Protein AF-A0A6I5CK55-F1 (afdb_monomer_lite)

Radius of gyration: 9.83 Å; chains: 1; bounding box: 26×17×22 Å

pLDDT: mean 90.34, std 12.11, range [53.0, 98.25]

Structure (mmCIF, N/CA/C/O backbone):
data_AF-A0A6I5CK55-F1
#
_entry.id   AF-A0A6I5CK55-F1
#
loop_
_atom_site.group_PDB
_atom_site.id
_atom_site.type_symbol
_atom_site.label_atom_id
_atom_site.label_alt_id
_atom_site.label_comp_id
_atom_site.label_asym_id
_atom_site.label_entity_id
_atom_site.label_seq_id
_atom_site.pdbx_PDB_ins_code
_atom_site.Cartn_x
_atom_site.Cartn_y
_atom_site.Cartn_z
_atom_site.occupancy
_atom_site.B_iso_or_equiv
_atom_site.auth_seq_id
_atom_site.auth_comp_id
_atom_site.auth_asym_id
_atom_site.auth_atom_id
_atom_site.pdbx_PDB_model_num
ATOM 1 N N . MET A 1 1 ? -16.719 4.599 0.794 1.00 80.25 1 MET A N 1
ATOM 2 C CA . MET A 1 1 ? -15.668 3.563 0.941 1.00 80.25 1 MET A CA 1
ATOM 3 C C . MET A 1 1 ? -14.395 4.074 0.274 1.00 80.25 1 MET A C 1
ATOM 5 O O . MET A 1 1 ? -14.530 4.760 -0.728 1.00 80.25 1 MET A O 1
ATOM 9 N N . ARG A 1 2 ? -13.200 3.834 0.835 1.00 95.81 2 ARG A N 1
ATOM 10 C CA . ARG A 1 2 ? -11.922 4.361 0.308 1.00 95.81 2 ARG A CA 1
ATOM 11 C C . ARG A 1 2 ? -11.134 3.232 -0.357 1.00 95.81 2 ARG A C 1
ATOM 13 O O . ARG A 1 2 ? -10.924 2.198 0.2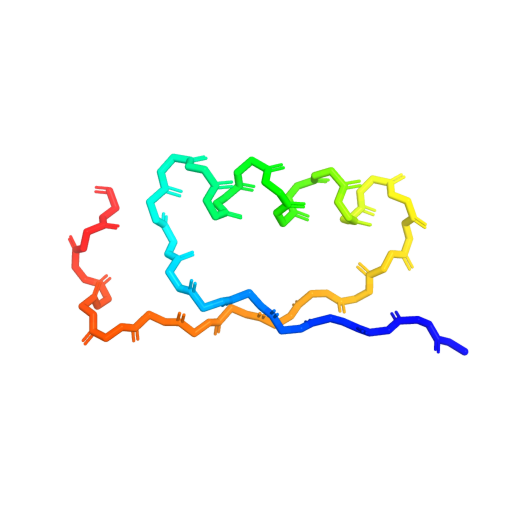76 1.00 95.81 2 ARG A O 1
ATOM 20 N N . THR A 1 3 ? -10.709 3.432 -1.600 1.00 97.62 3 THR A N 1
ATOM 21 C CA . THR A 1 3 ? -9.939 2.457 -2.388 1.00 97.62 3 THR A CA 1
ATOM 22 C C . THR A 1 3 ? -8.680 3.104 -2.949 1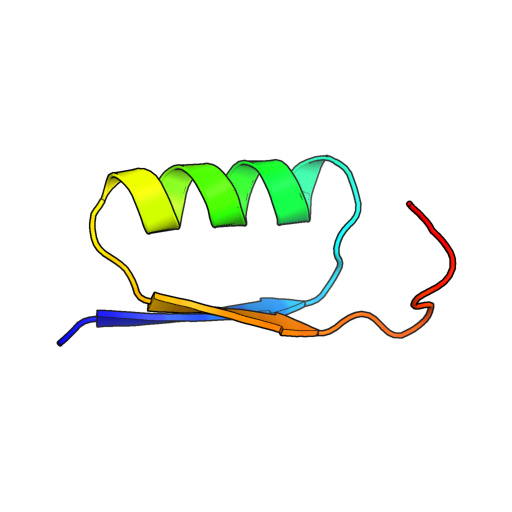.00 97.62 3 THR A C 1
ATOM 24 O O . THR A 1 3 ? -8.705 4.287 -3.283 1.00 97.62 3 THR A O 1
ATOM 27 N N . ALA A 1 4 ? -7.601 2.335 -3.082 1.00 97.81 4 ALA A N 1
ATOM 28 C CA . ALA A 1 4 ? -6.353 2.787 -3.692 1.00 97.81 4 ALA A CA 1
ATOM 29 C C . ALA A 1 4 ? -5.746 1.695 -4.583 1.00 97.81 4 ALA A C 1
ATOM 31 O O . ALA A 1 4 ? -5.881 0.507 -4.289 1.00 97.81 4 ALA A O 1
ATOM 32 N N . LEU A 1 5 ? -5.064 2.114 -5.648 1.00 96.75 5 LEU A N 1
ATOM 33 C CA . LEU A 1 5 ? -4.197 1.267 -6.464 1.00 96.75 5 LEU A CA 1
ATOM 34 C C . LEU A 1 5 ? -2.746 1.619 -6.137 1.00 96.75 5 LEU A C 1
ATOM 36 O O . LEU A 1 5 ? -2.381 2.794 -6.165 1.00 96.75 5 LEU A O 1
ATOM 40 N N . VAL A 1 6 ? -1.932 0.611 -5.846 1.00 95.81 6 VAL A N 1
ATOM 41 C CA . VAL A 1 6 ? -0.483 0.755 -5.686 1.00 95.81 6 VAL A CA 1
ATOM 42 C C . VAL A 1 6 ? 0.184 0.063 -6.863 1.00 95.81 6 VAL A C 1
ATOM 44 O O . VAL A 1 6 ? -0.043 -1.124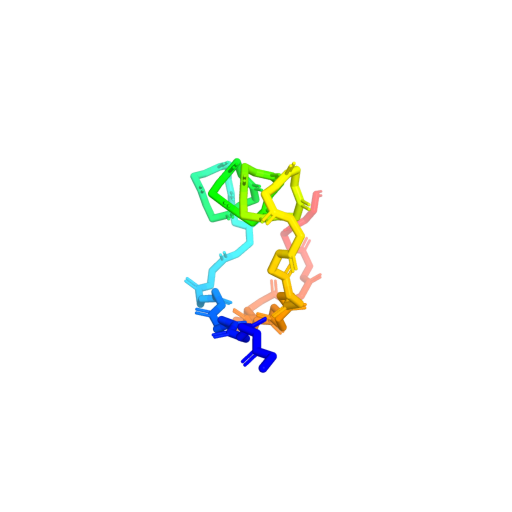 -7.092 1.00 95.81 6 VAL A O 1
ATOM 47 N N . ILE A 1 7 ? 0.970 0.832 -7.615 1.00 93.44 7 ILE A N 1
ATOM 48 C CA . ILE A 1 7 ? 1.730 0.350 -8.767 1.00 93.44 7 ILE A CA 1
ATOM 49 C C . ILE A 1 7 ? 3.191 0.204 -8.330 1.00 93.44 7 ILE A C 1
ATOM 51 O O . ILE A 1 7 ? 3.815 1.199 -7.959 1.00 93.44 7 ILE A O 1
ATOM 55 N N . GLY A 1 8 ? 3.703 -1.025 -8.363 1.00 91.44 8 GLY A N 1
ATOM 56 C CA . GLY A 1 8 ? 4.992 -1.426 -7.801 1.00 91.44 8 GLY A CA 1
ATOM 57 C C . GLY A 1 8 ? 4.853 -2.035 -6.398 1.00 91.44 8 GLY A C 1
ATOM 58 O O . GLY A 1 8 ? 4.334 -1.387 -5.490 1.00 91.44 8 GLY A O 1
ATOM 59 N N . THR A 1 9 ? 5.347 -3.257 -6.198 1.00 91.38 9 THR A N 1
ATOM 60 C CA . THR A 1 9 ? 5.317 -4.033 -4.943 1.00 91.38 9 THR A CA 1
ATOM 61 C C . THR A 1 9 ? 6.695 -4.212 -4.304 1.00 91.38 9 THR A C 1
ATOM 63 O O . THR A 1 9 ? 6.866 -5.025 -3.400 1.00 91.38 9 THR A O 1
ATOM 66 N N . GLY A 1 10 ? 7.673 -3.387 -4.688 1.00 90.25 10 GLY A N 1
ATOM 67 C CA . GLY A 1 10 ? 8.927 -3.246 -3.942 1.00 90.25 10 GLY A CA 1
ATOM 68 C C . GLY A 1 10 ? 8.720 -2.667 -2.531 1.00 90.25 10 GLY A C 1
ATOM 69 O O . GLY A 1 10 ? 7.605 -2.327 -2.128 1.00 90.25 10 GLY A O 1
ATOM 70 N N . LEU A 1 11 ? 9.810 -2.485 -1.775 1.00 94.06 11 LEU A N 1
ATOM 71 C CA . LEU A 1 11 ? 9.763 -2.073 -0.359 1.00 94.06 11 LEU A CA 1
ATOM 72 C C . LEU A 1 11 ? 8.873 -0.850 -0.088 1.00 94.06 11 LEU A C 1
ATOM 74 O O . LEU A 1 11 ? 8.086 -0.849 0.860 1.00 94.06 11 LEU A O 1
ATOM 78 N N . ILE A 1 12 ? 8.967 0.185 -0.926 1.00 94.19 12 ILE A N 1
ATOM 79 C CA . ILE A 1 12 ? 8.181 1.414 -0.754 1.00 94.19 12 ILE A CA 1
ATOM 80 C C . ILE A 1 12 ? 6.700 1.175 -1.054 1.00 94.19 12 ILE A C 1
ATOM 82 O O . ILE A 1 12 ? 5.847 1.585 -0.266 1.00 94.19 12 ILE A O 1
ATOM 86 N N . GLY A 1 13 ? 6.394 0.492 -2.158 1.00 94.19 13 GLY A N 1
ATOM 87 C CA . GLY A 1 13 ? 5.019 0.207 -2.566 1.00 94.19 13 GLY A CA 1
ATOM 88 C C . GLY A 1 13 ? 4.289 -0.647 -1.535 1.00 94.19 13 GLY A C 1
ATOM 89 O O . GLY A 1 13 ? 3.192 -0.300 -1.098 1.00 94.19 13 GLY A O 1
ATOM 90 N N . THR A 1 14 ? 4.955 -1.688 -1.041 1.00 95.19 14 THR A N 1
ATOM 91 C CA . THR A 1 14 ? 4.423 -2.554 0.015 1.00 95.19 14 THR A CA 1
ATOM 92 C C . THR A 1 14 ? 4.246 -1.796 1.330 1.00 95.19 14 THR A C 1
ATOM 94 O O . THR A 1 14 ? 3.183 -1.876 1.946 1.00 95.19 14 THR A O 1
ATOM 97 N N . SER A 1 15 ? 5.221 -0.976 1.736 1.00 97.50 15 SER A N 1
ATOM 98 C CA . SER A 1 15 ? 5.097 -0.152 2.949 1.00 97.50 15 SER A CA 1
ATOM 99 C C . SER A 1 15 ? 3.914 0.821 2.868 1.00 97.50 15 SER A C 1
ATOM 101 O O . SER A 1 15 ? 3.148 0.963 3.824 1.00 97.50 15 SER A O 1
ATOM 103 N N . ALA A 1 16 ? 3.720 1.460 1.711 1.00 97.62 16 ALA A N 1
ATOM 104 C CA . ALA A 1 16 ? 2.588 2.348 1.471 1.00 97.62 16 ALA A CA 1
ATOM 105 C C . ALA A 1 16 ? 1.251 1.587 1.487 1.00 97.62 16 ALA A C 1
ATOM 107 O O . ALA A 1 16 ? 0.298 2.040 2.125 1.00 97.62 16 ALA A O 1
ATOM 108 N N . ALA A 1 17 ? 1.183 0.415 0.847 1.00 97.38 17 ALA A N 1
ATOM 109 C CA . ALA A 1 17 ? 0.001 -0.443 0.847 1.00 97.38 17 ALA A CA 1
ATOM 110 C C . ALA A 1 17 ? -0.400 -0.854 2.272 1.00 97.38 17 ALA A C 1
ATOM 112 O O . ALA A 1 17 ? -1.561 -0.703 2.652 1.00 97.38 17 ALA A O 1
ATOM 113 N N . LEU A 1 18 ? 0.563 -1.284 3.091 1.00 9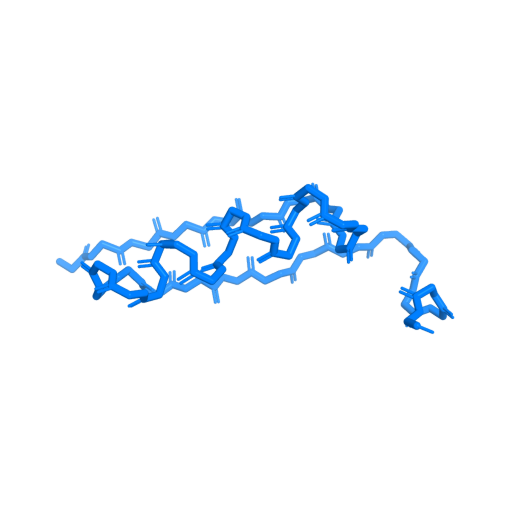7.75 18 LEU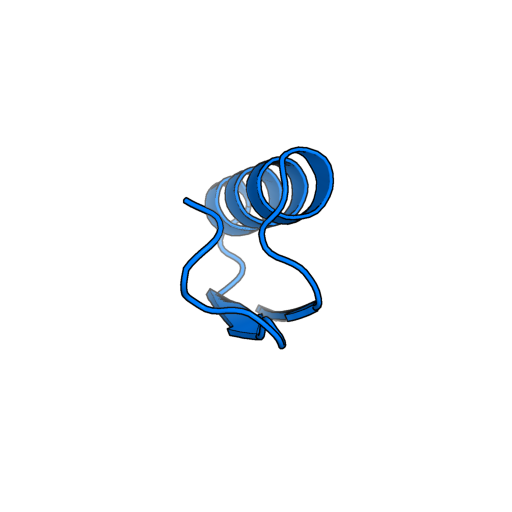 A N 1
ATOM 114 C CA . LEU A 1 18 ? 0.329 -1.663 4.486 1.00 97.75 18 LEU A CA 1
ATOM 115 C C . LEU A 1 18 ? -0.167 -0.480 5.328 1.00 97.75 18 LEU A C 1
ATOM 117 O O . LEU A 1 18 ? -1.131 -0.617 6.085 1.00 97.75 18 LEU A O 1
ATOM 121 N N . ALA A 1 19 ? 0.420 0.707 5.152 1.00 98.25 19 ALA A N 1
ATOM 122 C CA . ALA A 1 19 ? -0.033 1.915 5.840 1.00 98.25 19 ALA A CA 1
ATOM 123 C C . ALA A 1 19 ? -1.466 2.325 5.444 1.00 98.25 19 ALA A C 1
ATOM 125 O O . ALA A 1 19 ? -2.223 2.835 6.272 1.00 98.25 19 ALA A O 1
ATOM 126 N N . LEU A 1 20 ? -1.855 2.114 4.183 1.00 97.94 20 LEU A N 1
ATOM 127 C CA . LEU A 1 20 ? -3.212 2.370 3.691 1.00 97.94 20 LEU A CA 1
ATOM 128 C C . LEU A 1 20 ? -4.218 1.351 4.243 1.00 97.94 20 LEU A C 1
ATOM 130 O O . LEU A 1 20 ? -5.295 1.746 4.699 1.00 97.94 20 LEU A O 1
ATOM 134 N N . VAL A 1 21 ? -3.849 0.068 4.284 1.00 98.00 21 VAL A N 1
ATOM 135 C CA . VAL A 1 21 ? -4.664 -0.996 4.890 1.00 98.00 21 VAL A CA 1
ATOM 136 C C . VAL A 1 21 ? -4.908 -0.720 6.374 1.00 98.00 21 VAL A C 1
ATOM 138 O O . VAL A 1 21 ? -6.054 -0.774 6.817 1.00 98.00 21 VAL A O 1
ATOM 141 N N . GLY A 1 22 ? -3.879 -0.308 7.124 1.00 98.00 22 GLY A N 1
ATOM 142 C CA . GLY A 1 22 ? -4.016 0.084 8.534 1.00 98.00 22 GLY A CA 1
ATOM 143 C C . GLY A 1 22 ? -4.974 1.263 8.772 1.00 98.00 22 GLY A C 1
ATOM 144 O O . GLY A 1 22 ? -5.465 1.451 9.881 1.00 98.00 22 GLY A O 1
ATOM 145 N N . ARG A 1 23 ? -5.293 2.038 7.727 1.00 97.56 23 ARG A N 1
ATOM 146 C CA . ARG A 1 23 ? -6.276 3.136 7.751 1.00 97.56 23 ARG A CA 1
ATOM 147 C C . ARG A 1 23 ? -7.653 2.744 7.200 1.00 97.56 23 ARG A C 1
ATOM 149 O O . ARG A 1 23 ? -8.489 3.621 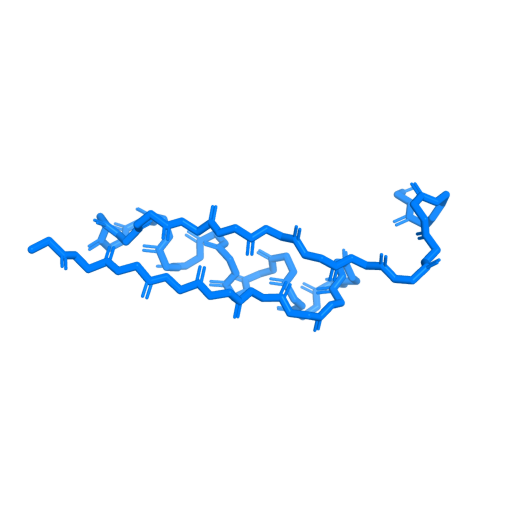6.971 1.00 97.56 23 ARG A O 1
ATOM 156 N N . GLY A 1 24 ? -7.893 1.455 6.958 1.00 97.81 24 GLY A N 1
ATOM 157 C CA . GLY A 1 24 ? -9.159 0.939 6.434 1.00 97.81 24 GLY A CA 1
ATOM 158 C C . GLY A 1 24 ? -9.383 1.220 4.945 1.00 97.81 24 GLY A C 1
ATOM 159 O O . GLY A 1 24 ? -10.526 1.237 4.486 1.00 97.81 24 GLY A O 1
ATOM 160 N N . VAL A 1 25 ? -8.316 1.481 4.182 1.00 98.25 25 VAL A N 1
ATOM 161 C CA . VAL A 1 25 ? -8.387 1.622 2.721 1.00 98.25 25 VAL A CA 1
ATOM 162 C C . VAL A 1 25 ? -8.267 0.242 2.082 1.00 98.25 25 VAL A C 1
ATOM 164 O O . VAL A 1 25 ? -7.359 -0.521 2.402 1.00 98.25 25 VAL A O 1
ATOM 167 N N . ARG A 1 26 ? -9.160 -0.078 1.140 1.00 97.94 26 ARG A N 1
ATOM 168 C CA . ARG A 1 26 ? -9.028 -1.284 0.314 1.00 97.94 26 ARG A CA 1
ATOM 169 C C . ARG A 1 26 ? -7.978 -1.033 -0.766 1.00 97.94 26 ARG A C 1
ATOM 171 O O . ARG A 1 26 ? -8.168 -0.162 -1.614 1.00 97.94 26 ARG A O 1
ATOM 178 N N . VAL A 1 27 ? -6.885 -1.784 -0.718 1.00 97.88 27 VAL A N 1
ATOM 179 C CA . VAL A 1 27 ? -5.756 -1.626 -1.639 1.00 97.88 27 VAL A CA 1
ATOM 180 C C . VAL A 1 27 ? -5.776 -2.727 -2.694 1.00 97.88 27 VAL A C 1
ATOM 182 O O . VAL A 1 27 ? -5.938 -3.900 -2.369 1.00 97.88 27 VAL A O 1
ATOM 185 N N . HIS A 1 28 ? -5.594 -2.330 -3.950 1.00 96.06 28 HIS A N 1
ATOM 186 C CA . HIS A 1 28 ? -5.286 -3.212 -5.068 1.00 96.06 28 HIS A CA 1
ATOM 187 C C . HIS A 1 28 ? -3.813 -3.027 -5.431 1.00 96.06 28 HIS A C 1
ATOM 189 O O . HIS A 1 28 ? -3.335 -1.894 -5.495 1.00 96.06 28 HIS A O 1
ATOM 195 N N . LEU A 1 29 ? -3.100 -4.127 -5.646 1.00 93.88 29 LEU A N 1
ATOM 196 C CA . LEU A 1 29 ? -1.697 -4.113 -6.049 1.00 93.88 29 LEU A CA 1
ATOM 197 C C . LEU A 1 29 ? -1.600 -4.410 -7.544 1.00 93.88 29 LEU A C 1
ATOM 199 O O . LEU A 1 29 ? -2.310 -5.278 -8.051 1.00 93.88 29 LEU A O 1
ATOM 203 N N . ALA A 1 30 ? -0.716 -3.697 -8.228 1.00 92.88 30 ALA A N 1
ATOM 204 C CA . ALA A 1 30 ? -0.304 -3.998 -9.587 1.00 92.88 30 ALA A CA 1
ATOM 205 C C . ALA A 1 30 ? 1.220 -3.910 -9.659 1.00 92.88 30 ALA A C 1
ATOM 207 O O . ALA A 1 30 ? 1.795 -2.876 -9.331 1.00 92.88 30 ALA A O 1
ATOM 208 N N . ASP A 1 31 ? 1.867 -4.974 -10.112 1.00 87.69 31 ASP A N 1
ATOM 209 C CA . ASP A 1 31 ? 3.285 -4.964 -10.456 1.00 87.69 31 ASP A CA 1
ATOM 210 C C . ASP A 1 31 ? 3.451 -5.484 -11.888 1.00 87.69 31 ASP A C 1
ATOM 212 O O . ASP A 1 31 ? 2.603 -6.227 -12.389 1.00 87.69 31 ASP A O 1
ATOM 216 N N . ARG A 1 32 ? 4.502 -5.028 -12.568 1.00 81.56 32 ARG A N 1
ATOM 217 C CA . ARG A 1 32 ? 4.878 -5.513 -13.897 1.00 81.56 32 ARG A CA 1
ATOM 218 C C . ARG A 1 32 ? 5.641 -6.836 -13.826 1.00 81.56 32 ARG A C 1
ATOM 220 O O . ARG A 1 32 ? 5.516 -7.607 -14.769 1.00 81.56 32 ARG A O 1
ATOM 227 N N . ASP A 1 33 ? 6.350 -7.096 -12.728 1.00 70.62 33 ASP A N 1
ATOM 228 C CA . ASP A 1 33 ? 7.120 -8.312 -12.478 1.00 70.62 33 ASP A CA 1
ATOM 229 C C . ASP A 1 33 ? 6.610 -8.994 -11.194 1.00 70.62 33 ASP A C 1
ATOM 231 O O . ASP A 1 33 ? 7.043 -8.658 -10.090 1.00 70.62 33 ASP A O 1
ATOM 235 N N . PRO A 1 34 ? 5.699 -9.980 -11.297 1.00 63.38 34 PRO A N 1
ATOM 236 C CA . PRO A 1 34 ? 5.130 -10.666 -10.131 1.00 63.38 34 PRO A CA 1
ATOM 237 C C . PRO A 1 34 ? 6.149 -11.523 -9.356 1.00 63.38 34 PRO A C 1
ATOM 239 O O . PRO A 1 34 ? 5.800 -12.109 -8.334 1.00 63.38 34 PRO A O 1
ATOM 242 N N . GLU A 1 35 ? 7.387 -11.617 -9.846 1.00 64.44 35 GLU A N 1
ATOM 243 C CA . GLU A 1 35 ? 8.447 -12.488 -9.328 1.00 64.44 35 GLU A CA 1
ATOM 244 C C . GLU A 1 35 ? 9.403 -11.769 -8.363 1.00 64.44 35 GLU A C 1
ATOM 246 O O . GLU A 1 35 ? 10.229 -12.418 -7.724 1.00 64.44 35 GLU A O 1
ATOM 251 N N . GLN A 1 36 ? 9.293 -10.442 -8.213 1.00 58.91 36 GLN A N 1
ATOM 252 C CA . GLN A 1 36 ? 10.019 -9.710 -7.173 1.00 58.91 36 GLN A CA 1
ATOM 253 C C . GLN A 1 36 ? 9.234 -9.746 -5.857 1.00 58.91 36 GLN A C 1
ATOM 255 O O . GLN A 1 36 ? 8.492 -8.817 -5.533 1.00 58.91 36 GLN A O 1
ATOM 260 N N . ALA A 1 37 ? 9.401 -10.838 -5.111 1.00 53.00 37 ALA A N 1
ATOM 261 C CA . ALA A 1 37 ? 8.963 -10.980 -3.724 1.00 53.00 37 ALA A CA 1
ATOM 262 C C . ALA A 1 37 ? 10.147 -11.351 -2.824 1.00 53.00 37 ALA A C 1
ATOM 264 O O . ALA A 1 37 ? 10.908 -12.272 -3.200 1.00 53.00 37 ALA A O 1
#

Sequence (37 aa):
MRTALVIGTGLIGTSAALALVGRGVRVHLADRDPEQA

Foldseek 3Di:
DAEEEQEDDPPVSVVVQVVCVVVVYHYDYHYPDPPPD

Secondary structure (DSSP, 8-state):
--EEEEE--SHHHHHHHHHHHTTTPEEEEE-S-TT--